Protein AF-A0A8H6HJ41-F1 (afdb_monomer_lite)

Secondary structure (DSSP, 8-state):
---SSS--GGGGGGSTTHHHHHSSBTTTTBSS--HHIIIII-SSSSHHHHHHHHHHHHHTT-----------------------

Structure (mmCIF, N/CA/C/O backbone):
data_AF-A0A8H6HJ41-F1
#
_entry.id   AF-A0A8H6HJ41-F1
#
loop_
_atom_site.group_PDB
_atom_site.id
_atom_site.type_symbol
_atom_site.label_atom_id
_atom_site.label_alt_id
_atom_site.label_comp_id
_atom_site.label_asym_id
_atom_site.label_entity_id
_atom_site.label_seq_id
_atom_site.pdbx_PDB_ins_code
_atom_site.Cartn_x
_atom_site.Cartn_y
_atom_site.Cartn_z
_atom_site.occupancy
_atom_site.B_iso_or_equiv
_atom_site.auth_seq_id
_atom_site.auth_comp_id
_atom_site.auth_asym_id
_atom_site.auth_atom_id
_atom_site.pdbx_PDB_model_num
ATOM 1 N N . MET A 1 1 ? -14.128 10.593 -10.288 1.00 44.34 1 MET A N 1
ATOM 2 C CA . MET A 1 1 ? -13.220 9.778 -11.120 1.00 44.34 1 MET A CA 1
ATOM 3 C C . MET A 1 1 ? -11.808 10.293 -10.911 1.00 44.34 1 MET A C 1
ATOM 5 O O . MET A 1 1 ? -11.451 11.308 -11.487 1.00 44.34 1 MET A O 1
ATOM 9 N N . LEU A 1 2 ? -11.040 9.654 -10.031 1.00 55.66 2 LEU A N 1
ATOM 10 C CA . LEU A 1 2 ? -9.619 9.955 -9.823 1.00 55.66 2 LEU A CA 1
ATOM 11 C C . LEU A 1 2 ? -8.793 9.032 -10.730 1.00 55.66 2 LEU A C 1
ATOM 13 O O . LEU A 1 2 ? -8.008 8.213 -10.268 1.00 55.66 2 LEU A O 1
ATOM 17 N N . HIS A 1 3 ? -9.044 9.088 -12.039 1.00 54.88 3 HIS A N 1
ATOM 18 C CA . HIS A 1 3 ? -8.336 8.237 -12.993 1.00 54.88 3 HIS A CA 1
ATOM 19 C C . HIS A 1 3 ? -7.155 9.020 -13.584 1.00 54.88 3 HIS A C 1
ATOM 21 O O . HIS A 1 3 ? -7.346 10.063 -14.200 1.00 54.88 3 HIS A O 1
ATOM 27 N N . ASN A 1 4 ? -5.942 8.501 -13.366 1.00 59.19 4 ASN A N 1
ATOM 28 C CA . ASN A 1 4 ? -4.661 8.910 -13.969 1.00 59.19 4 ASN A CA 1
ATOM 29 C C . ASN A 1 4 ? -3.983 10.196 -13.457 1.00 59.19 4 ASN A C 1
ATOM 31 O O . ASN A 1 4 ? -3.050 10.680 -14.091 1.00 59.19 4 ASN A O 1
ATOM 35 N N . GLY A 1 5 ? -4.372 10.723 -12.292 1.00 69.19 5 GLY A N 1
ATOM 36 C CA . GLY A 1 5 ? -3.607 11.799 -11.638 1.00 69.19 5 GLY A CA 1
ATOM 37 C C . GLY A 1 5 ? -2.277 11.329 -11.032 1.00 69.19 5 GLY A C 1
ATOM 38 O O . GLY A 1 5 ? -1.341 12.114 -10.891 1.00 69.19 5 GLY A O 1
ATOM 39 N N . TYR A 1 6 ? -2.178 10.042 -10.695 1.00 80.31 6 TYR A N 1
ATOM 40 C CA . TYR A 1 6 ? -1.010 9.469 -10.034 1.00 80.31 6 TYR A CA 1
ATOM 41 C C . TYR A 1 6 ? -0.171 8.641 -10.999 1.00 80.31 6 TYR A C 1
ATOM 43 O O . TYR A 1 6 ? -0.689 7.860 -11.797 1.00 80.31 6 TYR A O 1
ATOM 51 N N . ARG A 1 7 ? 1.146 8.799 -10.887 1.00 88.06 7 ARG A N 1
A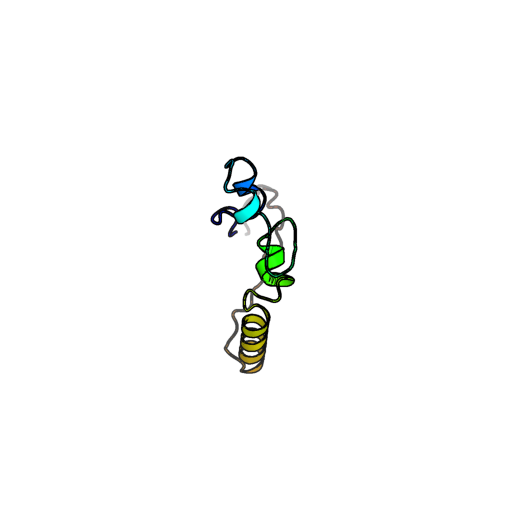TOM 52 C CA . ARG A 1 7 ? 2.137 8.012 -11.620 1.00 88.06 7 ARG A CA 1
ATOM 53 C C . ARG A 1 7 ? 2.446 6.739 -10.832 1.00 88.06 7 ARG A C 1
ATOM 55 O O . ARG A 1 7 ? 3.309 6.767 -9.962 1.00 88.06 7 ARG A O 1
ATOM 62 N N . LEU A 1 8 ? 1.715 5.663 -11.115 1.00 90.31 8 LEU A N 1
ATOM 63 C CA . LEU A 1 8 ? 1.814 4.369 -10.425 1.00 90.31 8 LEU A CA 1
ATOM 64 C C . LEU A 1 8 ? 1.932 3.212 -11.426 1.00 90.31 8 LEU A C 1
ATOM 66 O O . LEU A 1 8 ? 1.519 3.343 -12.586 1.00 90.31 8 LEU A O 1
ATOM 70 N N . GLY A 1 9 ? 2.478 2.084 -10.968 1.00 90.94 9 GLY A N 1
ATOM 71 C CA . GLY A 1 9 ? 2.548 0.827 -11.710 1.00 90.94 9 GLY A CA 1
ATOM 72 C C . GLY A 1 9 ? 3.071 0.994 -13.138 1.00 90.94 9 GLY A C 1
ATOM 73 O O . GLY A 1 9 ? 4.153 1.536 -13.373 1.00 90.94 9 GLY A O 1
ATOM 74 N N . HIS A 1 10 ? 2.279 0.556 -14.121 1.00 90.94 10 HIS A N 1
ATOM 75 C CA . HIS A 1 10 ? 2.670 0.538 -15.535 1.00 90.94 10 HIS A CA 1
ATOM 76 C C . HIS A 1 10 ? 3.002 1.901 -16.147 1.00 90.94 10 HIS A C 1
ATOM 78 O O . HIS A 1 10 ? 3.637 1.929 -17.202 1.00 90.94 10 HIS A O 1
ATOM 84 N N . TYR A 1 11 ? 2.654 3.014 -15.496 1.00 90.62 11 TYR A N 1
ATOM 85 C CA . TYR A 1 11 ? 3.144 4.330 -15.904 1.00 90.62 11 TYR A CA 1
ATOM 86 C C . TYR A 1 11 ? 4.682 4.347 -16.022 1.00 90.62 11 TYR A C 1
ATOM 88 O O . TYR A 1 11 ? 5.237 4.901 -16.971 1.00 90.62 11 TYR A O 1
ATOM 96 N N . TRP A 1 12 ? 5.380 3.671 -15.104 1.00 91.75 12 TRP A N 1
ATOM 97 C CA . TRP A 1 12 ? 6.844 3.628 -15.060 1.00 91.75 12 TRP A CA 1
ATOM 98 C C . TRP A 1 12 ? 7.470 2.673 -16.085 1.00 91.75 12 TRP A C 1
ATOM 100 O O . TRP A 1 12 ? 8.677 2.735 -16.317 1.00 91.75 12 TRP A O 1
ATOM 110 N N . LYS A 1 13 ? 6.670 1.839 -16.771 1.00 90.31 13 LYS A N 1
ATOM 111 C CA . LYS A 1 13 ? 7.156 0.816 -17.717 1.00 90.31 13 LYS A CA 1
ATOM 112 C C . LYS A 1 13 ? 7.992 1.397 -18.859 1.00 90.31 13 LYS A C 1
ATOM 114 O O . LYS A 1 13 ? 8.844 0.704 -19.397 1.00 90.31 13 LYS A O 1
ATOM 119 N N . ASN A 1 14 ? 7.783 2.651 -19.240 1.00 88.25 14 ASN A N 1
ATOM 120 C CA . ASN A 1 14 ? 8.508 3.260 -20.359 1.00 88.25 14 ASN A CA 1
ATOM 121 C C . ASN A 1 14 ? 9.558 4.291 -19.913 1.00 88.25 14 ASN A C 1
ATOM 123 O O . ASN A 1 14 ? 10.166 4.938 -20.757 1.00 88.25 14 ASN A O 1
ATOM 127 N N . ILE A 1 15 ? 9.808 4.430 -18.605 1.00 86.56 15 ILE A N 1
ATOM 128 C CA . ILE A 1 15 ? 10.664 5.485 -18.021 1.00 86.56 15 ILE A CA 1
ATOM 129 C C . ILE A 1 15 ? 12.083 4.950 -17.724 1.00 86.56 15 ILE A C 1
ATOM 131 O O . ILE A 1 15 ? 12.816 5.451 -16.878 1.00 86.56 15 ILE A O 1
ATOM 135 N N . GLY A 1 16 ? 12.503 3.913 -18.456 1.00 85.38 16 GLY A N 1
ATOM 136 C CA . GLY A 1 16 ? 13.861 3.370 -18.393 1.00 85.38 16 GLY A CA 1
ATOM 137 C C . GLY A 1 16 ? 14.234 2.869 -16.996 1.00 85.38 16 GLY A C 1
ATOM 138 O O . GLY A 1 16 ? 13.564 1.983 -16.466 1.00 85.38 16 GLY A O 1
ATOM 139 N N . ALA A 1 17 ? 15.295 3.448 -16.426 1.00 87.44 17 ALA A N 1
ATOM 140 C CA . ALA A 1 17 ? 15.902 3.042 -15.154 1.00 87.44 17 ALA A CA 1
ATOM 141 C C . ALA A 1 17 ? 14.946 3.113 -13.951 1.00 87.44 17 ALA A C 1
ATOM 143 O O . ALA A 1 17 ? 15.081 2.344 -13.011 1.00 87.44 17 ALA A O 1
ATOM 144 N N . MET A 1 18 ? 13.939 3.990 -13.989 1.00 87.81 18 MET A N 1
ATOM 145 C CA . MET A 1 18 ? 13.000 4.155 -12.872 1.00 87.81 18 MET A CA 1
ATOM 146 C C . MET A 1 18 ? 11.948 3.044 -12.773 1.00 87.81 18 MET A C 1
ATOM 148 O O . MET A 1 18 ? 11.194 3.011 -11.802 1.00 87.81 18 MET A O 1
ATOM 152 N N . ARG A 1 19 ? 11.842 2.171 -13.784 1.00 91.00 19 ARG A N 1
ATOM 153 C CA . ARG A 1 19 ? 10.841 1.097 -13.833 1.00 91.00 19 ARG A CA 1
ATOM 154 C C . ARG A 1 19 ? 10.935 0.200 -12.606 1.00 91.00 19 ARG A C 1
ATOM 156 O O . ARG A 1 19 ? 9.937 0.025 -11.922 1.00 91.00 19 ARG A O 1
ATOM 163 N N . ASP A 1 20 ? 12.115 -0.340 -12.341 1.00 90.69 20 ASP A N 1
ATOM 164 C CA . ASP A 1 20 ? 12.284 -1.394 -11.339 1.00 90.69 20 ASP A CA 1
ATOM 165 C C . ASP A 1 20 ? 12.191 -0.834 -9.916 1.00 90.69 20 ASP A C 1
ATOM 167 O O . ASP A 1 20 ? 11.764 -1.519 -8.997 1.00 90.69 20 ASP A O 1
ATOM 171 N N . GLU A 1 21 ? 12.498 0.451 -9.745 1.00 90.88 21 GLU A N 1
ATOM 172 C CA . GLU A 1 21 ? 12.369 1.140 -8.463 1.00 90.88 21 GLU A CA 1
ATOM 173 C C . GLU A 1 21 ? 10.928 1.559 -8.153 1.00 90.88 21 GLU A C 1
ATOM 175 O O . GLU A 1 21 ?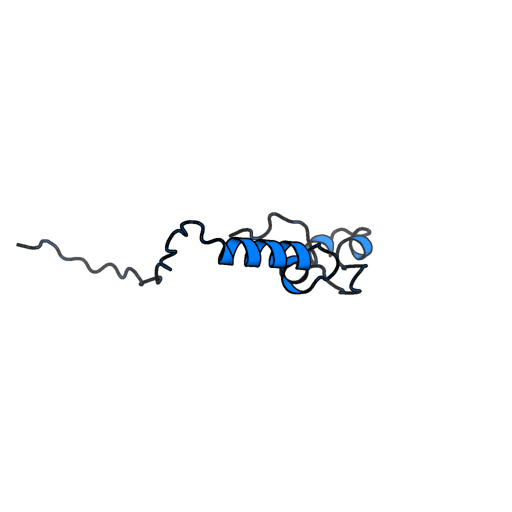 10.541 1.559 -6.989 1.00 90.88 21 GLU A O 1
ATOM 180 N N . ARG A 1 22 ? 10.138 1.955 -9.162 1.00 91.25 22 ARG A N 1
ATOM 181 C CA . ARG A 1 22 ? 8.850 2.650 -8.949 1.00 91.25 22 ARG A CA 1
ATOM 182 C C . ARG A 1 22 ? 7.616 1.894 -9.419 1.00 91.25 22 ARG A C 1
ATOM 184 O O . ARG A 1 22 ? 6.502 2.313 -9.115 1.00 91.25 22 ARG A O 1
ATOM 191 N N . MET A 1 23 ? 7.785 0.858 -10.236 1.00 93.19 23 MET A N 1
ATOM 192 C CA . MET A 1 23 ? 6.678 0.018 -10.683 1.00 93.19 23 MET A CA 1
ATOM 193 C C . MET A 1 23 ? 6.235 -0.988 -9.614 1.00 93.19 23 MET A C 1
ATOM 195 O O . MET A 1 23 ? 5.022 -1.084 -9.441 1.00 93.19 23 MET A O 1
ATOM 199 N N . PRO A 1 24 ? 7.127 -1.735 -8.933 1.00 94.56 24 PRO A N 1
ATOM 200 C CA . PRO A 1 24 ? 6.716 -2.719 -7.935 1.00 94.56 24 PRO A CA 1
ATOM 201 C C . PRO A 1 24 ? 6.537 -2.100 -6.543 1.00 94.56 24 PRO A C 1
ATOM 203 O O . PRO A 1 24 ? 7.079 -1.037 -6.241 1.00 94.56 24 PRO A O 1
ATOM 206 N N . CYS A 1 25 ? 5.819 -2.807 -5.671 1.00 93.62 25 CYS A N 1
ATOM 207 C CA . CYS A 1 25 ? 5.827 -2.542 -4.237 1.00 93.62 25 CYS A CA 1
ATOM 208 C C . CYS A 1 25 ? 6.934 -3.383 -3.588 1.00 93.62 25 CYS A C 1
ATOM 210 O O . CYS A 1 25 ? 6.772 -4.589 -3.417 1.00 93.62 25 CYS A O 1
ATOM 212 N N . HIS A 1 26 ? 8.047 -2.759 -3.198 1.00 90.44 26 HIS A N 1
ATOM 213 C CA . HIS A 1 26 ? 9.193 -3.470 -2.596 1.00 90.44 26 HIS A CA 1
ATOM 214 C C . HIS A 1 26 ? 8.898 -4.069 -1.220 1.00 90.44 26 HIS A C 1
ATOM 216 O O . HIS A 1 26 ? 9.562 -5.002 -0.795 1.00 90.44 26 HIS A O 1
ATOM 222 N N . GLU A 1 27 ? 7.883 -3.550 -0.538 1.00 89.00 27 GLU A N 1
ATOM 223 C CA . GLU A 1 27 ? 7.512 -3.982 0.809 1.00 89.00 27 GLU A CA 1
ATOM 224 C C . GLU A 1 27 ? 6.612 -5.224 0.809 1.00 89.00 27 GLU A C 1
ATOM 226 O O . GLU A 1 27 ? 6.622 -6.016 1.748 1.00 89.00 27 GLU A O 1
ATOM 231 N N . CYS A 1 28 ? 5.791 -5.375 -0.234 1.00 88.94 28 CYS A N 1
ATOM 232 C CA . CYS A 1 28 ? 4.862 -6.497 -0.385 1.00 88.94 28 CYS A CA 1
ATOM 233 C C . CYS A 1 28 ? 5.311 -7.492 -1.466 1.00 88.94 28 CYS A C 1
ATOM 235 O O . CYS A 1 28 ? 4.607 -8.469 -1.698 1.00 88.94 28 CYS A O 1
ATOM 237 N N . GLU A 1 29 ? 6.434 -7.216 -2.139 1.00 87.62 29 GLU A N 1
ATOM 238 C CA . GLU A 1 29 ? 6.960 -7.950 -3.301 1.00 87.62 29 GLU A CA 1
ATOM 239 C C . GLU A 1 29 ? 5.970 -8.050 -4.483 1.00 87.62 29 GLU A C 1
ATOM 241 O O . GLU A 1 29 ? 6.116 -8.891 -5.370 1.00 87.62 29 GLU A O 1
ATOM 246 N N . GLU A 1 30 ? 4.970 -7.160 -4.534 1.00 92.56 30 GLU A N 1
ATOM 247 C CA . GLU A 1 30 ? 3.998 -7.110 -5.628 1.00 92.56 30 GLU A CA 1
ATOM 248 C C . GLU A 1 30 ? 4.660 -6.490 -6.873 1.00 92.56 30 GLU A C 1
ATOM 250 O O . GLU A 1 30 ? 5.138 -5.351 -6.806 1.00 92.56 30 GLU A O 1
ATOM 255 N N . PRO A 1 31 ? 4.674 -7.173 -8.034 1.00 91.88 31 PRO A N 1
ATOM 256 C CA . PRO A 1 31 ? 5.352 -6.692 -9.239 1.00 91.88 31 PRO A CA 1
ATOM 257 C C . PRO A 1 31 ? 4.797 -5.373 -9.792 1.00 91.88 31 PRO A C 1
ATOM 259 O O . PRO A 1 31 ? 5.490 -4.693 -10.555 1.00 91.88 31 PRO A O 1
ATOM 262 N N . VAL A 1 32 ? 3.553 -5.010 -9.456 1.00 93.75 32 VAL A N 1
ATOM 263 C CA . VAL A 1 32 ? 2.919 -3.768 -9.911 1.00 93.75 32 VAL A CA 1
ATOM 264 C C . VAL A 1 32 ? 2.154 -3.097 -8.770 1.00 93.75 32 VAL A C 1
ATOM 266 O O . VAL A 1 32 ? 1.039 -3.480 -8.427 1.00 93.75 32 VAL A O 1
ATOM 269 N N . GLU A 1 33 ? 2.703 -2.005 -8.248 1.00 92.12 33 GLU A N 1
ATOM 270 C CA . GLU A 1 33 ? 2.013 -1.137 -7.302 1.00 92.12 33 GLU A CA 1
ATOM 271 C C . GLU A 1 33 ? 0.901 -0.356 -8.021 1.00 92.12 33 GLU A C 1
ATOM 273 O O . GLU A 1 33 ? 1.135 0.598 -8.771 1.00 92.12 33 GLU A O 1
ATOM 278 N N . SER A 1 34 ? -0.341 -0.788 -7.808 1.00 91.50 34 SER A N 1
ATOM 279 C CA . SER A 1 34 ? -1.542 -0.147 -8.339 1.00 91.50 34 SER A CA 1
ATOM 280 C C . SER A 1 34 ? -2.308 0.606 -7.248 1.00 91.50 34 SER A C 1
ATOM 282 O O . SER A 1 34 ? -2.115 0.389 -6.055 1.00 91.50 34 SER A O 1
ATOM 284 N N . MET A 1 35 ? -3.232 1.485 -7.646 1.00 89.88 35 MET A N 1
ATOM 285 C CA . MET A 1 35 ? -4.122 2.139 -6.680 1.00 89.88 35 MET A CA 1
ATOM 286 C C . MET A 1 35 ? -4.989 1.123 -5.923 1.00 89.88 35 MET A C 1
ATOM 288 O O . MET A 1 35 ? -5.249 1.308 -4.737 1.00 89.88 35 MET A O 1
ATOM 292 N N . ASP A 1 36 ? -5.434 0.056 -6.595 1.00 89.88 36 ASP A N 1
ATOM 293 C CA . ASP A 1 36 ? -6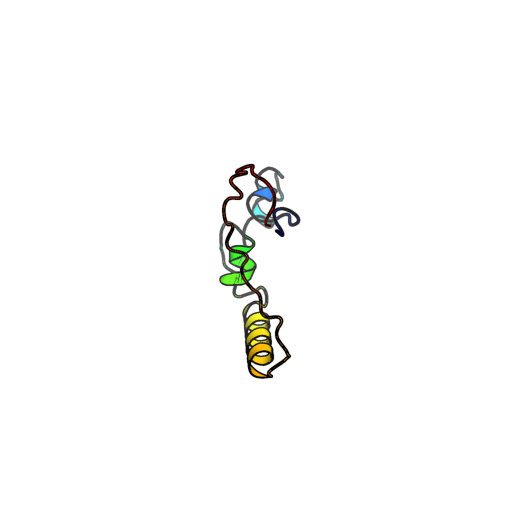.222 -0.990 -5.941 1.00 89.88 36 ASP A CA 1
ATOM 294 C C . ASP A 1 36 ? -5.374 -1.719 -4.895 1.00 89.88 36 ASP A C 1
ATOM 296 O O . ASP A 1 36 ? -5.789 -1.811 -3.741 1.00 89.88 36 ASP A O 1
ATOM 300 N N . HIS A 1 37 ? -4.129 -2.057 -5.249 1.00 91.69 37 HIS A N 1
ATOM 301 C CA . HIS A 1 37 ? -3.152 -2.602 -4.313 1.00 91.69 37 HIS A CA 1
ATOM 302 C C . HIS A 1 37 ? -2.980 -1.686 -3.092 1.00 91.69 37 HIS A C 1
ATOM 304 O O . HIS A 1 37 ? -3.257 -2.104 -1.972 1.00 91.69 37 HIS A O 1
ATOM 310 N N . ILE A 1 38 ? -2.630 -0.408 -3.285 1.00 90.81 38 ILE A N 1
ATOM 311 C CA . ILE A 1 38 ? -2.406 0.560 -2.191 1.00 90.81 38 ILE A CA 1
ATOM 312 C C . ILE A 1 38 ? -3.615 0.656 -1.248 1.00 90.81 38 ILE A C 1
ATOM 314 O O . ILE A 1 38 ? -3.443 0.725 -0.028 1.00 90.81 38 ILE A O 1
ATOM 318 N N . LEU A 1 39 ? -4.830 0.689 -1.801 1.00 89.50 39 LEU A N 1
ATOM 319 C CA . LEU A 1 39 ? -6.054 0.947 -1.040 1.00 89.50 39 LEU A CA 1
ATOM 320 C C . LEU A 1 39 ? -6.714 -0.307 -0.467 1.00 89.50 39 LEU A C 1
ATOM 322 O O . LEU A 1 39 ? -7.522 -0.176 0.459 1.00 89.50 39 LEU A O 1
ATOM 326 N N . ARG A 1 40 ? -6.444 -1.499 -1.010 1.00 87.81 40 ARG A N 1
ATOM 327 C CA . ARG A 1 40 ? -7.175 -2.740 -0.681 1.00 87.81 40 ARG A CA 1
ATOM 328 C C . ARG A 1 40 ? -6.293 -3.871 -0.167 1.00 87.81 40 ARG A C 1
ATOM 330 O O . ARG A 1 40 ? -6.766 -4.633 0.674 1.00 87.81 40 ARG A O 1
ATOM 337 N N . GLU A 1 41 ? -5.042 -3.941 -0.599 1.00 89.19 41 GLU A N 1
ATOM 338 C CA . GLU A 1 41 ? -4.208 -5.139 -0.433 1.00 89.19 41 GLU A CA 1
ATOM 339 C C . GLU A 1 41 ? -2.891 -4.856 0.302 1.00 89.19 41 GLU A C 1
ATOM 341 O O . GLU A 1 41 ? -2.418 -5.689 1.079 1.00 89.19 41 GLU A O 1
ATOM 346 N N . CYS A 1 42 ? -2.308 -3.676 0.082 1.00 91.38 42 CYS A N 1
ATOM 347 C CA . CYS A 1 42 ? -1.014 -3.281 0.610 1.00 91.38 42 CYS A CA 1
ATOM 348 C C . CYS A 1 42 ? -1.076 -3.141 2.130 1.00 91.38 42 CYS A C 1
ATOM 350 O O . CYS A 1 42 ? -1.840 -2.343 2.681 1.00 91.38 42 CYS A O 1
ATOM 352 N N . ARG A 1 43 ? -0.221 -3.896 2.822 1.00 85.25 43 ARG A N 1
ATOM 353 C CA . ARG A 1 43 ? -0.154 -3.880 4.290 1.00 85.25 43 ARG A CA 1
ATOM 354 C C . ARG A 1 43 ? 0.668 -2.712 4.829 1.00 85.25 43 ARG A C 1
ATOM 356 O O . ARG A 1 43 ? 0.504 -2.350 5.991 1.00 85.25 43 ARG A O 1
ATOM 363 N N . VAL A 1 44 ? 1.522 -2.116 3.995 1.00 85.00 44 VAL A N 1
ATOM 364 C CA . VAL A 1 44 ? 2.477 -1.076 4.409 1.00 85.00 44 VAL A CA 1
ATOM 365 C C . VAL A 1 44 ? 1.945 0.342 4.201 1.00 85.00 44 VAL A C 1
ATOM 367 O O . V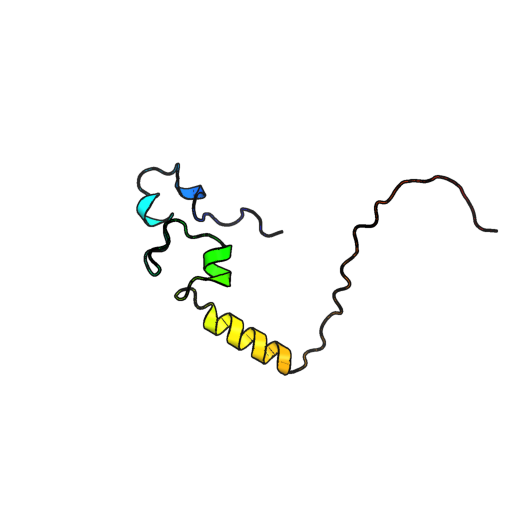AL A 1 44 ? 2.327 1.253 4.928 1.00 85.00 44 VAL A O 1
ATOM 370 N N . SER A 1 45 ? 0.970 0.541 3.311 1.00 83.94 45 SER A N 1
ATOM 371 C CA . SER A 1 45 ? 0.420 1.863 2.957 1.00 83.94 45 SER A CA 1
ATOM 372 C C . SER A 1 45 ? -0.384 2.568 4.069 1.00 83.94 45 SER A C 1
ATOM 374 O O . SER A 1 45 ? -0.993 3.611 3.831 1.00 83.94 45 SER A O 1
ATOM 376 N N . GLY A 1 46 ? -0.444 2.014 5.287 1.00 85.75 46 GLY A N 1
ATOM 377 C CA . GLY A 1 46 ? -1.268 2.543 6.382 1.00 85.75 46 GLY A CA 1
ATOM 378 C C . GLY A 1 46 ? -2.769 2.275 6.209 1.00 85.75 46 GLY A C 1
ATOM 379 O O . GLY A 1 46 ? -3.593 2.781 6.976 1.00 85.75 46 GLY A O 1
ATOM 380 N N . GLN A 1 47 ? -3.130 1.442 5.232 1.00 88.56 47 GLN A N 1
ATOM 381 C CA . GLN A 1 47 ? -4.496 1.063 4.886 1.00 88.56 47 GLN A CA 1
ATOM 382 C C . GLN A 1 47 ? -5.301 0.539 6.085 1.00 88.56 47 GLN A C 1
ATOM 384 O O . GLN A 1 47 ? -6.461 0.910 6.268 1.00 88.56 47 GLN A O 1
ATOM 389 N N . ALA A 1 48 ? -4.675 -0.266 6.949 1.00 88.56 48 ALA A N 1
ATOM 390 C CA . ALA A 1 48 ? -5.308 -0.794 8.155 1.00 88.56 48 ALA A CA 1
ATOM 391 C C . ALA A 1 48 ? -5.772 0.323 9.106 1.00 88.56 48 ALA A C 1
ATOM 393 O O . ALA A 1 48 ? -6.890 0.277 9.624 1.00 88.56 48 ALA A O 1
ATOM 394 N N . THR A 1 49 ? -4.944 1.353 9.292 1.00 92.38 49 THR A N 1
ATOM 395 C CA . THR A 1 49 ? -5.272 2.525 10.113 1.00 92.38 49 THR A CA 1
ATOM 396 C C . THR A 1 49 ? -6.416 3.316 9.493 1.00 92.38 49 THR A C 1
ATOM 398 O O . THR A 1 49 ? -7.372 3.649 10.191 1.00 92.38 49 THR A O 1
ATOM 401 N N . VAL A 1 50 ? -6.371 3.559 8.179 1.00 90.75 50 VAL A N 1
ATOM 402 C CA . VAL A 1 50 ? -7.446 4.265 7.461 1.00 90.75 50 VAL A CA 1
ATOM 403 C C . VAL A 1 50 ? -8.775 3.524 7.605 1.00 90.75 50 VAL A C 1
ATOM 405 O O . VAL A 1 50 ? -9.776 4.134 7.975 1.00 90.75 50 VAL A O 1
ATOM 408 N N . TRP A 1 51 ? -8.798 2.206 7.392 1.00 89.69 51 TRP A N 1
ATOM 409 C CA . TRP A 1 51 ? -10.020 1.411 7.541 1.00 89.69 51 TRP A CA 1
ATOM 410 C C . TRP A 1 51 ? -10.511 1.320 8.982 1.00 89.69 51 TRP A C 1
ATOM 412 O O . TRP A 1 51 ? -11.723 1.281 9.202 1.00 89.69 51 TRP A O 1
ATOM 422 N N . LYS A 1 52 ? -9.608 1.292 9.966 1.00 92.56 52 LYS A N 1
ATOM 423 C CA . LYS A 1 52 ? -9.977 1.368 11.382 1.00 92.56 52 LYS A CA 1
ATOM 424 C C . LYS A 1 52 ? -10.694 2.688 11.677 1.00 92.56 52 LYS A C 1
ATOM 426 O O . LYS A 1 52 ? -11.830 2.660 12.143 1.00 92.56 52 LYS A O 1
ATOM 431 N N . LEU A 1 53 ? -10.081 3.816 11.321 1.00 92.44 53 LEU A N 1
ATOM 432 C CA . LEU A 1 53 ? -10.659 5.147 11.527 1.00 92.44 53 LEU A CA 1
ATOM 433 C C . LEU A 1 53 ? -11.978 5.319 10.764 1.00 92.44 53 LEU A C 1
ATOM 435 O O . LEU A 1 53 ? -12.940 5.856 11.303 1.00 92.44 53 LEU A O 1
ATOM 439 N N . ALA A 1 54 ? -12.061 4.814 9.530 1.00 90.50 54 ALA A N 1
ATOM 440 C CA . ALA A 1 54 ? -13.289 4.853 8.742 1.00 90.50 54 ALA A CA 1
ATOM 441 C C . ALA A 1 54 ? -14.435 4.080 9.417 1.00 90.50 54 ALA A C 1
ATOM 443 O O . ALA A 1 54 ? -15.568 4.557 9.425 1.00 90.50 54 ALA A O 1
ATOM 444 N N . LYS A 1 55 ? -14.156 2.912 10.016 1.00 90.44 55 LYS A N 1
ATOM 445 C CA . LYS A 1 55 ? -15.149 2.133 10.779 1.00 90.44 55 LYS A CA 1
ATOM 446 C C . LYS A 1 55 ? -15.578 2.853 12.053 1.00 90.44 55 LYS A C 1
ATOM 448 O O . LYS A 1 55 ? -16.768 2.889 12.349 1.00 90.44 55 LYS A O 1
ATOM 453 N N . GLU A 1 56 ? -14.633 3.433 12.786 1.00 91.44 56 GLU A N 1
ATOM 454 C CA . GLU A 1 56 ? -14.926 4.222 13.987 1.00 91.44 56 GLU A CA 1
ATOM 455 C C . GLU A 1 56 ? -15.827 5.413 13.643 1.00 91.44 56 GLU A C 1
ATOM 457 O O . GLU A 1 56 ? -16.879 5.586 14.256 1.00 91.44 56 GLU A O 1
ATOM 462 N N . LEU A 1 57 ? -15.486 6.157 12.587 1.00 88.94 57 LEU A N 1
ATOM 463 C CA . LEU A 1 57 ? -16.289 7.270 12.080 1.00 88.94 57 LEU A CA 1
ATOM 464 C C . LEU A 1 57 ? -17.677 6.829 11.603 1.00 88.94 57 LEU A C 1
ATOM 466 O O . LEU A 1 57 ? -18.659 7.556 11.741 1.00 88.94 57 LEU A O 1
ATOM 470 N N . TRP A 1 58 ? -17.767 5.631 11.026 1.00 85.44 58 TRP A N 1
ATOM 471 C CA . TRP A 1 58 ? -19.047 5.054 10.648 1.00 85.44 58 TRP A CA 1
ATOM 472 C C . TRP A 1 58 ? -19.908 4.868 11.901 1.00 85.44 58 TRP A C 1
ATOM 474 O O . TRP A 1 58 ? -21.025 5.369 11.965 1.00 85.44 58 TRP A O 1
ATOM 484 N N . VAL A 1 59 ? -19.404 4.222 12.946 1.00 86.25 59 VAL A N 1
ATOM 485 C CA . VAL A 1 59 ? -20.213 3.913 14.136 1.00 86.25 59 VAL A CA 1
ATOM 486 C C . VAL A 1 59 ? -20.613 5.160 14.941 1.00 86.25 59 VAL A C 1
ATOM 488 O O . VAL A 1 59 ? -21.702 5.171 15.508 1.00 86.25 59 VAL A O 1
ATOM 491 N N . THR A 1 60 ? -19.808 6.228 14.953 1.00 81.69 60 THR A N 1
ATOM 492 C CA . THR A 1 60 ? -20.066 7.438 15.765 1.00 81.69 60 THR A CA 1
ATOM 493 C C . THR A 1 60 ? -21.224 8.321 15.283 1.00 81.69 60 THR A C 1
ATOM 495 O O . THR A 1 60 ? -21.566 9.289 15.958 1.00 81.69 60 THR A O 1
ATOM 498 N N . GLY A 1 61 ? -21.889 7.971 14.176 1.00 66.56 61 GLY A N 1
ATOM 499 C CA . GLY A 1 61 ? -23.217 8.508 13.861 1.00 66.56 61 GLY A CA 1
ATOM 500 C C . GLY A 1 61 ? -23.241 9.937 13.316 1.00 66.56 61 GLY A C 1
ATOM 501 O O . GLY A 1 61 ? -24.247 10.621 13.488 1.00 66.56 61 GLY A O 1
ATOM 502 N N . LEU A 1 62 ? -22.176 10.389 12.641 1.00 71.06 62 LEU A N 1
ATOM 503 C CA . LEU A 1 62 ? -22.241 11.626 11.853 1.00 71.06 62 LEU A CA 1
ATOM 504 C C . LEU A 1 62 ? -23.443 11.583 10.902 1.00 71.06 62 LEU A C 1
ATOM 506 O O . LEU A 1 62 ? -23.692 10.540 10.296 1.00 71.06 62 LEU A O 1
ATOM 510 N N . ASP A 1 63 ? -24.162 12.701 10.766 1.00 72.12 63 ASP A N 1
ATOM 511 C CA . ASP A 1 63 ? -25.262 12.819 9.808 1.00 72.12 63 ASP A CA 1
ATOM 512 C C . ASP A 1 63 ? -24.720 12.557 8.400 1.00 72.12 63 ASP A C 1
ATOM 514 O O . ASP A 1 63 ? -23.862 13.285 7.889 1.00 72.12 63 ASP A O 1
ATOM 518 N N . ARG A 1 64 ? -25.133 11.432 7.810 1.00 68.62 64 ARG A N 1
ATOM 519 C CA . ARG A 1 64 ? -24.554 10.956 6.556 1.00 68.62 64 ARG A CA 1
ATOM 520 C C . ARG A 1 64 ? -25.435 11.412 5.413 1.00 68.62 64 ARG A C 1
ATOM 522 O O . ARG A 1 64 ? -26.620 11.070 5.401 1.00 68.62 64 ARG A O 1
ATOM 529 N N . PRO A 1 65 ? -24.872 12.082 4.395 1.00 72.81 65 PRO A N 1
ATOM 530 C CA . PRO A 1 65 ? -25.639 12.379 3.205 1.00 72.81 65 PRO A CA 1
ATOM 531 C C . PRO A 1 65 ? -26.138 11.061 2.613 1.00 72.81 65 PRO A C 1
ATOM 533 O O . PRO A 1 65 ? -25.365 10.135 2.352 1.00 72.81 65 PRO A O 1
ATOM 536 N N . ARG A 1 66 ? -27.454 10.965 2.424 1.00 69.06 66 ARG A N 1
ATOM 537 C CA . ARG A 1 66 ? -28.083 9.820 1.772 1.00 69.06 66 ARG A CA 1
ATOM 538 C C . ARG A 1 66 ? -27.645 9.843 0.309 1.00 69.06 66 ARG A C 1
ATOM 540 O O . ARG A 1 66 ? -28.190 10.591 -0.498 1.00 69.06 66 ARG A O 1
ATOM 547 N N . VAL A 1 67 ? -26.614 9.070 -0.023 1.00 71.56 67 VAL A N 1
ATOM 548 C CA . VAL A 1 67 ? -26.135 8.950 -1.401 1.00 71.56 67 VAL A CA 1
ATOM 549 C C . VAL A 1 67 ? -27.164 8.129 -2.171 1.00 71.56 67 VAL A C 1
ATOM 551 O O . VAL A 1 67 ? -27.135 6.902 -2.163 1.00 71.56 67 VAL A O 1
ATOM 554 N N . ALA A 1 68 ? -28.119 8.805 -2.806 1.00 70.56 68 ALA A N 1
ATOM 555 C CA . ALA A 1 68 ? -28.951 8.182 -3.819 1.00 70.56 68 ALA A CA 1
ATOM 556 C C . ALA A 1 68 ? -28.064 7.939 -5.045 1.00 70.56 68 ALA A C 1
ATOM 558 O O . ALA A 1 68 ? -27.635 8.887 -5.708 1.00 70.56 68 ALA A O 1
ATOM 559 N N . LEU A 1 69 ? -27.755 6.673 -5.331 1.00 64.81 69 LEU A N 1
ATOM 560 C CA . LEU A 1 69 ? -27.205 6.303 -6.627 1.00 64.81 69 LEU A CA 1
ATOM 561 C C . LEU A 1 69 ? -28.258 6.711 -7.661 1.00 64.81 69 LEU A C 1
ATOM 563 O O . LEU A 1 69 ? -29.365 6.183 -7.670 1.00 64.81 69 LEU A O 1
ATOM 567 N N . ARG A 1 70 ? -27.955 7.722 -8.481 1.00 63.44 70 ARG A N 1
ATOM 568 C CA . ARG A 1 70 ? -28.751 7.986 -9.679 1.00 63.44 70 ARG A CA 1
ATOM 569 C C . ARG A 1 70 ? -28.544 6.782 -10.580 1.00 63.44 70 ARG A C 1
ATOM 571 O O . ARG A 1 70 ? -27.519 6.701 -11.256 1.00 63.44 70 ARG A O 1
ATOM 578 N N . ASP A 1 71 ? -29.499 5.862 -10.567 1.00 59.31 71 ASP A N 1
ATOM 579 C CA . ASP A 1 71 ? -29.611 4.859 -11.611 1.00 59.31 71 ASP A CA 1
ATOM 580 C C . ASP A 1 71 ? -29.595 5.612 -12.938 1.00 59.31 71 ASP A C 1
ATOM 582 O O . ASP A 1 71 ? -30.383 6.539 -13.156 1.00 59.31 71 ASP A O 1
ATOM 586 N N . GLY A 1 72 ? -28.619 5.284 -13.783 1.00 60.88 72 GLY A N 1
ATOM 587 C CA . GLY A 1 72 ? -28.467 5.835 -15.121 1.00 60.88 72 GLY A CA 1
ATOM 588 C C . GLY A 1 72 ? -29.625 5.386 -16.002 1.00 60.88 72 GLY A C 1
ATOM 589 O O . GLY A 1 72 ? -29.451 4.561 -16.893 1.00 60.88 72 GLY A O 1
ATOM 590 N N . GLY A 1 73 ? -30.819 5.912 -15.736 1.00 46.69 73 GLY A N 1
ATOM 591 C CA . GLY A 1 73 ? -31.983 5.773 -16.585 1.00 46.69 73 GLY A CA 1
ATOM 592 C C . GLY A 1 73 ? -31.681 6.460 -17.905 1.00 46.69 73 GLY A C 1
ATOM 593 O O . GLY A 1 73 ? -31.540 7.681 -17.968 1.00 46.69 73 GLY A O 1
ATOM 594 N N . ASN A 1 74 ? -31.535 5.649 -18.949 1.00 52.44 74 ASN A N 1
ATOM 595 C CA . ASN A 1 74 ? -31.443 6.067 -20.337 1.00 52.44 74 ASN A CA 1
ATOM 596 C C . ASN A 1 74 ? -32.498 7.147 -20.630 1.00 52.44 74 ASN A C 1
ATOM 598 O O . ASN A 1 74 ? -33.694 6.864 -20.702 1.00 52.44 74 ASN A O 1
ATOM 602 N N . CYS A 1 75 ? -32.050 8.392 -20.797 1.00 48.97 75 CYS A N 1
ATOM 603 C CA . CYS A 1 75 ? -32.877 9.481 -21.292 1.00 48.97 75 CYS A CA 1
ATOM 604 C C . CYS A 1 75 ? -33.107 9.260 -22.793 1.00 48.97 75 CYS A C 1
ATOM 606 O O . CYS A 1 75 ? -32.484 9.896 -23.646 1.00 48.97 75 CYS A O 1
ATOM 608 N N . SER A 1 76 ? -34.005 8.333 -23.134 1.00 53.66 76 SER A N 1
ATOM 609 C CA . SER A 1 76 ? -34.561 8.272 -24.477 1.00 53.66 76 SER A CA 1
ATOM 610 C C . SER A 1 76 ? -35.493 9.469 -24.627 1.00 53.66 76 SER A C 1
ATOM 612 O O . SER A 1 76 ? -36.607 9.467 -24.100 1.00 53.66 76 SER A O 1
ATOM 614 N N . ARG A 1 77 ? -35.021 10.508 -25.322 1.00 54.81 77 ARG A N 1
ATOM 615 C CA . ARG A 1 77 ? -35.843 11.633 -25.778 1.00 54.81 77 ARG A CA 1
ATOM 616 C C . ARG A 1 77 ? -37.057 11.086 -26.533 1.00 54.81 77 ARG A C 1
ATOM 618 O O . ARG A 1 77 ? -36.945 10.726 -27.701 1.00 54.81 77 ARG A O 1
ATOM 625 N N . ARG A 1 78 ? -38.220 11.043 -25.882 1.00 46.72 78 ARG A N 1
ATOM 626 C CA . ARG A 1 78 ? -39.508 11.060 -26.575 1.00 46.72 78 ARG A CA 1
ATOM 627 C C . ARG A 1 78 ? -40.095 12.447 -26.388 1.00 46.72 78 ARG A C 1
ATOM 629 O O . ARG A 1 78 ? -40.334 12.899 -25.274 1.00 46.72 78 ARG A O 1
ATOM 636 N N . HIS A 1 79 ? -40.219 13.128 -27.519 1.00 50.56 79 HIS A N 1
ATOM 637 C CA . HIS A 1 79 ? -41.024 14.324 -27.690 1.00 50.56 79 HIS A CA 1
ATOM 638 C C . HIS A 1 79 ? -42.481 14.089 -27.251 1.00 50.56 79 HIS A C 1
ATOM 640 O O . HIS A 1 79 ? -42.908 12.943 -27.129 1.00 50.56 79 HIS A O 1
ATOM 646 N N . HIS A 1 80 ? -43.213 15.204 -27.124 1.00 45.22 80 HIS A N 1
ATOM 647 C CA . HIS A 1 80 ? -44.637 15.398 -26.790 1.00 45.22 80 HIS A CA 1
ATOM 648 C C . HIS A 1 80 ? -44.861 15.775 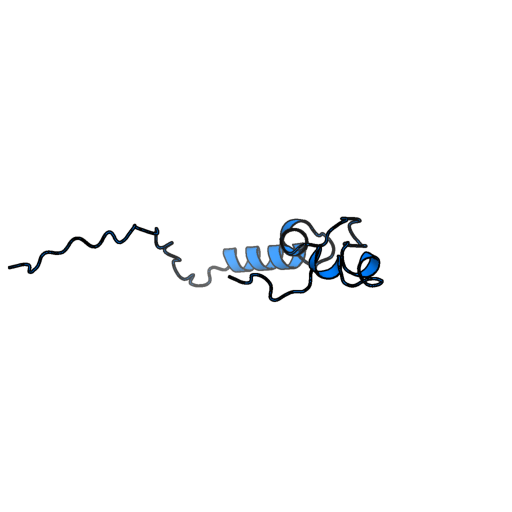-25.312 1.00 45.22 80 HIS A C 1
ATOM 650 O O . HIS A 1 80 ? -44.839 14.939 -24.424 1.00 45.22 80 HIS A O 1
ATOM 656 N N . ALA A 1 81 ? -44.781 17.063 -24.965 1.00 45.75 81 ALA A N 1
ATOM 657 C CA . ALA A 1 81 ? -45.808 18.107 -25.130 1.00 45.75 81 ALA A CA 1
ATOM 658 C C . ALA A 1 81 ? -46.954 18.004 -24.101 1.00 45.75 81 ALA A C 1
ATOM 660 O O . ALA A 1 81 ? -47.820 17.152 -24.219 1.00 45.75 81 ALA A O 1
ATOM 661 N N . ARG A 1 82 ? -46.919 18.957 -23.152 1.00 45.16 82 ARG A N 1
ATOM 662 C CA . ARG A 1 82 ? -48.009 19.570 -22.365 1.00 45.16 82 ARG A CA 1
ATOM 663 C C . ARG A 1 82 ? -49.018 18.641 -21.671 1.00 45.16 82 ARG A C 1
ATOM 665 O O . ARG A 1 82 ? -49.967 18.171 -22.281 1.00 45.16 82 ARG A O 1
ATOM 672 N N . CYS A 1 83 ? -48.882 18.558 -20.346 1.00 37.78 83 CYS A N 1
ATOM 673 C CA . CYS A 1 83 ? -50.009 18.336 -19.444 1.00 37.78 83 CYS A CA 1
ATOM 674 C C . CYS A 1 83 ? -50.968 19.537 -19.501 1.00 37.78 83 CYS A C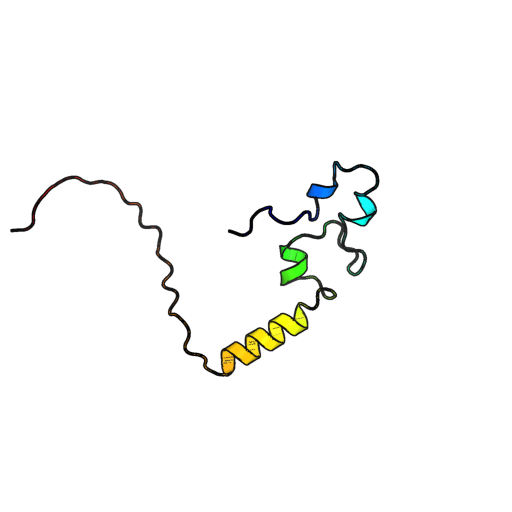 1
ATOM 676 O O . CYS A 1 83 ? -50.562 20.665 -19.203 1.00 37.78 83 CYS A O 1
ATOM 678 N N . THR A 1 84 ? -52.219 19.263 -19.851 1.00 50.19 84 THR A N 1
ATOM 679 C CA . THR A 1 84 ? -53.423 19.922 -19.325 1.00 50.19 84 THR A CA 1
ATOM 680 C C . THR A 1 84 ? -54.292 18.833 -18.738 1.00 50.19 84 THR A C 1
ATOM 682 O O . THR A 1 84 ? -54.423 17.805 -19.442 1.00 50.19 84 THR A O 1
#

Radius of gyration: 21.7 Å; chains: 1; bounding box: 69×28×44 Å

Foldseek 3Di:
DPPPPDCFACSCVVVPPCNQVGQADPVVRRNGDDPCCLQPPPPPNCNVVVVVVVVVVVVVDDPDPPPDDPPPDPPPDDDDDDDD

pLDDT: mean 78.49, std 16.46, range [37.78, 94.56]

Sequence (84 aa):
MLHNGYRLGHYWKNIGAMRDERMPCHECEEPVESMDHILRECRVSGQATVWKLAKELWVTGLDRPRVALRDGGNCSRRHHARCT

Organism: NCBI:txid980116